Protein AF-A0A2T4VTP4-F1 (afdb_monomer)

Structure (mmCIF, N/CA/C/O backbone):
data_AF-A0A2T4VTP4-F1
#
_entry.id   AF-A0A2T4VTP4-F1
#
loop_
_atom_site.group_PDB
_atom_site.id
_atom_site.type_symbol
_atom_site.label_atom_id
_atom_site.label_alt_id
_atom_site.label_comp_id
_atom_site.label_asym_id
_atom_site.label_entity_id
_atom_site.label_seq_id
_atom_site.pdbx_PDB_ins_code
_atom_site.Cartn_x
_atom_site.Cartn_y
_atom_site.Cartn_z
_atom_site.occupancy
_atom_site.B_iso_or_equiv
_atom_site.auth_seq_id
_atom_site.auth_comp_id
_atom_site.auth_asym_id
_atom_site.auth_atom_id
_atom_site.pdbx_PDB_model_num
ATOM 1 N N . MET A 1 1 ? 24.404 53.257 23.610 1.00 45.31 1 MET A N 1
ATOM 2 C CA . MET A 1 1 ? 23.479 52.853 24.688 1.00 45.31 1 MET A CA 1
ATOM 3 C C . MET A 1 1 ? 22.097 53.369 24.309 1.00 45.31 1 MET A C 1
ATOM 5 O O . MET A 1 1 ? 21.852 54.554 24.455 1.00 45.31 1 MET A O 1
ATOM 9 N N . PHE A 1 2 ? 21.255 52.521 23.712 1.00 50.94 2 PHE A N 1
ATOM 10 C CA . PHE A 1 2 ? 19.877 52.854 23.330 1.00 50.94 2 PHE A CA 1
ATOM 11 C C . PHE A 1 2 ? 18.966 51.721 23.816 1.00 50.94 2 PHE A C 1
ATOM 13 O O . PHE A 1 2 ? 19.091 50.588 23.358 1.00 50.94 2 PHE A O 1
ATOM 20 N N . LEU A 1 3 ? 18.107 52.032 24.788 1.00 49.25 3 LEU A N 1
ATOM 21 C CA . LEU A 1 3 ? 17.031 51.180 25.295 1.00 49.25 3 LEU A CA 1
ATOM 22 C C . LEU A 1 3 ? 15.757 51.550 24.530 1.00 49.25 3 LEU A C 1
ATOM 24 O O . LEU A 1 3 ? 15.260 52.661 24.690 1.00 49.25 3 LEU A O 1
ATOM 28 N N . MET A 1 4 ? 15.238 50.639 23.707 1.00 57.97 4 MET A N 1
ATOM 29 C CA . MET A 1 4 ? 13.901 50.764 23.119 1.00 57.97 4 MET A CA 1
ATOM 30 C C . MET A 1 4 ? 12.983 49.743 23.786 1.00 57.97 4 MET A C 1
ATOM 32 O O . MET A 1 4 ? 13.078 48.542 23.537 1.00 57.97 4 MET A O 1
ATOM 36 N N . ALA A 1 5 ? 12.124 50.243 24.672 1.00 53.12 5 ALA A N 1
ATOM 37 C CA . ALA A 1 5 ? 11.047 49.495 25.298 1.00 53.12 5 ALA A CA 1
ATOM 38 C C . ALA A 1 5 ? 9.852 49.424 24.333 1.00 53.12 5 ALA A C 1
ATOM 40 O O . ALA A 1 5 ? 9.264 50.453 24.007 1.00 53.12 5 ALA A O 1
ATOM 41 N N . LEU A 1 6 ? 9.481 48.220 23.886 1.00 60.75 6 LEU A N 1
ATOM 42 C CA . LEU A 1 6 ? 8.202 47.983 23.213 1.00 60.75 6 LEU A CA 1
ATOM 43 C C . LEU A 1 6 ? 7.151 47.586 24.255 1.00 60.75 6 LEU A C 1
ATOM 45 O O . LEU A 1 6 ? 7.192 46.487 24.804 1.00 60.75 6 LEU A O 1
ATOM 49 N N . ALA A 1 7 ? 6.207 48.489 24.516 1.00 52.31 7 ALA A N 1
ATOM 50 C CA . ALA A 1 7 ? 4.980 48.187 25.241 1.00 52.31 7 ALA A CA 1
ATOM 51 C C . ALA A 1 7 ? 3.986 47.493 24.292 1.00 52.31 7 ALA A C 1
ATOM 53 O O . ALA A 1 7 ? 3.606 48.052 23.264 1.00 52.31 7 ALA A O 1
ATOM 54 N N . CYS A 1 8 ? 3.569 46.273 24.630 1.00 60.72 8 CYS A N 1
ATOM 55 C CA . CYS A 1 8 ? 2.461 45.576 23.979 1.00 60.72 8 CYS A CA 1
ATOM 56 C C . CYS A 1 8 ? 1.163 45.955 24.708 1.00 60.72 8 CYS A C 1
ATOM 58 O O . CYS A 1 8 ? 0.973 45.549 25.852 1.00 60.72 8 CYS A O 1
ATOM 60 N N . ASN A 1 9 ? 0.284 46.730 24.068 1.00 58.56 9 ASN A N 1
ATOM 61 C CA . ASN A 1 9 ? -1.085 46.948 24.547 1.00 58.56 9 ASN A CA 1
ATOM 62 C C . ASN A 1 9 ? -2.029 45.932 23.875 1.00 58.56 9 ASN A C 1
ATOM 64 O O . ASN A 1 9 ? -2.024 45.849 22.645 1.00 58.56 9 ASN A O 1
ATOM 68 N N . PRO A 1 10 ? -2.852 45.181 24.630 1.00 56.03 10 PRO A N 1
ATOM 69 C CA . PRO A 1 10 ? -3.890 44.331 24.065 1.00 56.03 10 PRO A CA 1
ATOM 70 C C . PRO A 1 10 ? -5.163 45.153 23.809 1.00 56.03 10 PRO A C 1
ATOM 72 O O . PRO A 1 10 ? -5.755 45.683 24.747 1.00 56.03 10 PRO A O 1
ATOM 75 N N . THR A 1 11 ? -5.617 45.229 22.557 1.00 50.34 11 THR A N 1
ATOM 76 C CA . THR A 1 11 ? -6.962 45.733 22.233 1.00 50.34 11 THR A CA 1
ATOM 77 C C . THR A 1 11 ? -7.861 44.556 21.879 1.00 50.34 11 THR A C 1
ATOM 79 O O . THR A 1 11 ? -7.646 43.869 20.883 1.00 50.34 11 THR A O 1
ATOM 82 N N . ALA A 1 12 ? -8.857 44.333 22.733 1.00 55.22 12 ALA A N 1
ATOM 83 C CA . ALA A 1 12 ? -9.939 43.381 22.556 1.00 55.22 12 ALA A CA 1
ATOM 84 C C . ALA A 1 12 ? -11.092 43.988 21.725 1.00 55.22 12 ALA A C 1
ATOM 86 O O . ALA A 1 12 ? -11.529 45.090 22.040 1.00 55.22 12 ALA A O 1
ATOM 87 N N . SER A 1 13 ? -11.547 43.209 20.729 1.00 55.31 13 SER A N 1
ATOM 88 C CA . SER A 1 13 ? -12.888 43.045 20.103 1.00 55.31 13 SER A CA 1
ATOM 89 C C . SER A 1 13 ? -13.694 44.270 19.603 1.00 55.31 13 SER A C 1
ATOM 91 O O . SER A 1 13 ? -13.652 45.341 20.200 1.00 55.31 13 SER A O 1
ATOM 93 N N . PRO A 1 14 ? -14.492 44.113 18.519 1.00 53.16 14 PRO A N 1
ATOM 94 C CA . PRO A 1 14 ? -15.859 43.593 18.678 1.00 53.16 14 PRO A CA 1
ATOM 95 C C . PRO A 1 14 ? -16.370 42.640 17.571 1.00 53.16 14 PRO A C 1
ATOM 97 O O . PRO A 1 14 ? -15.808 42.522 16.486 1.00 53.16 14 PRO A O 1
ATOM 100 N N . ASP A 1 15 ? -17.459 41.966 17.940 1.00 49.84 15 ASP A N 1
ATOM 101 C CA . ASP A 1 15 ? -18.379 41.120 17.173 1.00 49.84 15 ASP A CA 1
ATOM 102 C C . ASP A 1 15 ? -18.982 41.849 15.954 1.00 49.84 15 ASP A C 1
ATOM 104 O O . ASP A 1 15 ? -19.479 42.964 16.103 1.00 49.84 15 ASP A O 1
ATOM 108 N N . ASP A 1 16 ? -18.983 41.211 14.777 1.00 45.75 16 ASP A N 1
ATOM 109 C CA . ASP A 1 16 ? -19.901 41.549 13.680 1.00 45.75 16 ASP A CA 1
ATOM 110 C C . ASP A 1 16 ? -20.511 40.258 13.121 1.00 45.75 16 ASP A C 1
ATOM 112 O O . ASP A 1 16 ? -19.942 39.538 12.295 1.00 45.75 16 ASP A O 1
ATOM 116 N N . SER A 1 17 ? -21.682 39.932 13.656 1.00 54.75 17 SER A N 1
ATOM 117 C CA . SER A 1 17 ? -22.599 38.952 13.098 1.00 54.75 17 SER A CA 1
ATOM 118 C C . SER A 1 17 ? -23.335 39.556 11.895 1.00 54.75 17 SER A C 1
ATOM 120 O O . SER A 1 17 ? -24.343 40.239 12.068 1.00 54.75 17 SER A O 1
ATOM 122 N N . ALA A 1 18 ? -22.905 39.237 10.670 1.00 52.72 18 ALA A N 1
ATOM 123 C CA . ALA A 1 18 ? -23.681 39.498 9.456 1.00 52.72 18 ALA A CA 1
ATOM 124 C C . ALA A 1 18 ? -23.997 38.202 8.692 1.00 52.72 18 ALA A C 1
ATOM 126 O O . ALA A 1 18 ? -23.168 37.571 8.040 1.00 52.72 18 ALA A O 1
ATOM 127 N N . SER A 1 19 ? -25.269 37.832 8.803 1.00 55.88 19 SER A N 1
ATOM 128 C CA . SER A 1 19 ? -25.995 36.785 8.091 1.00 55.88 19 SER A CA 1
ATOM 129 C C . SER A 1 19 ? -25.807 36.838 6.565 1.00 55.88 19 SER A C 1
ATOM 131 O O . SER A 1 19 ? -26.242 37.782 5.908 1.00 55.88 19 SER A O 1
ATOM 133 N N . GLY A 1 20 ? -25.234 35.772 5.998 1.00 47.62 20 GLY A 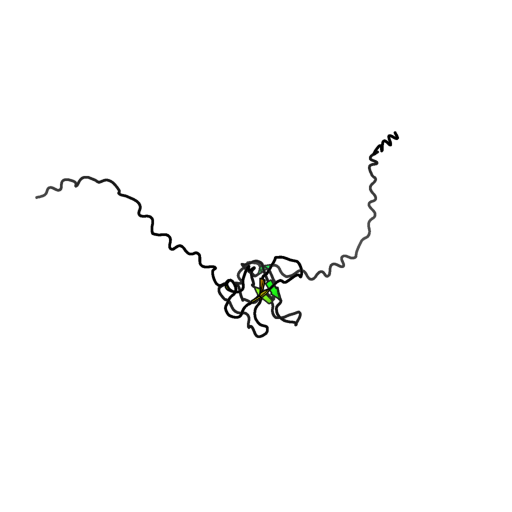N 1
ATOM 134 C CA . GLY A 1 20 ? -25.226 35.465 4.567 1.00 47.62 20 GLY A CA 1
ATOM 135 C C . GLY A 1 20 ? -25.692 34.026 4.346 1.00 47.62 20 GLY A C 1
ATOM 136 O O . GLY A 1 20 ? -24.948 33.071 4.547 1.00 47.62 20 GLY A O 1
ATOM 137 N N . ARG A 1 21 ? -26.965 33.861 3.993 1.00 55.22 21 ARG A N 1
ATOM 138 C CA . ARG A 1 21 ? -27.629 32.573 3.772 1.00 55.22 21 ARG A CA 1
ATOM 139 C C . ARG A 1 21 ? -27.289 32.028 2.377 1.00 55.22 21 ARG A C 1
ATOM 141 O O . ARG A 1 21 ? -27.344 32.767 1.404 1.00 55.22 21 ARG A O 1
ATOM 148 N N . ALA A 1 22 ? -27.096 30.709 2.319 1.00 54.25 22 ALA A N 1
ATOM 149 C CA . ALA A 1 22 ? -27.137 29.832 1.142 1.00 54.25 22 ALA A CA 1
ATOM 150 C C . ALA A 1 22 ? -25.937 29.851 0.177 1.00 54.25 22 ALA A C 1
ATOM 152 O O . ALA A 1 22 ? -25.877 30.585 -0.803 1.00 54.25 22 ALA A O 1
ATOM 153 N N . GLY A 1 23 ? -25.058 28.876 0.406 1.00 53.03 23 GLY A N 1
ATOM 154 C CA . GLY A 1 23 ? -24.097 28.385 -0.569 1.00 53.03 23 GLY A CA 1
ATOM 155 C C . GLY A 1 23 ? -23.192 27.335 0.054 1.00 53.03 23 GLY A C 1
ATOM 156 O O . GLY A 1 23 ? -21.981 27.496 0.016 1.00 53.03 23 GLY A O 1
ATOM 157 N N . ASN A 1 24 ? -23.752 26.281 0.665 1.00 55.47 24 ASN A N 1
ATOM 158 C CA . ASN A 1 24 ? -22.957 25.115 1.065 1.00 55.47 24 ASN A CA 1
ATOM 159 C C . ASN A 1 24 ? -22.531 24.358 -0.205 1.00 55.47 24 ASN A C 1
ATOM 161 O O . ASN A 1 24 ? -23.019 23.274 -0.514 1.00 55.47 24 ASN A O 1
ATOM 165 N N . VAL A 1 25 ? -21.634 24.964 -0.980 1.00 57.31 25 VAL A N 1
ATOM 166 C CA . VAL A 1 25 ? -20.840 24.275 -1.990 1.00 57.31 25 VAL A CA 1
ATOM 167 C C . VAL A 1 25 ? -19.711 23.586 -1.237 1.00 57.31 25 VAL A C 1
ATOM 169 O O . VAL A 1 25 ? -18.567 24.016 -1.242 1.00 57.31 25 VAL A O 1
ATOM 172 N N . LEU A 1 26 ? -20.059 22.496 -0.568 1.00 58.12 26 LEU A N 1
ATOM 173 C CA . LEU A 1 26 ? -19.107 21.449 -0.240 1.00 58.12 26 LEU A CA 1
ATOM 174 C C . LEU A 1 26 ? -19.584 20.214 -0.987 1.00 58.12 26 LEU A C 1
ATOM 176 O O . LEU A 1 26 ? -20.184 19.305 -0.427 1.00 58.12 26 LEU A O 1
ATOM 180 N N . THR A 1 27 ? -19.313 20.190 -2.295 1.00 60.50 27 THR A N 1
ATOM 181 C CA . THR A 1 27 ? -19.284 18.917 -3.035 1.00 60.50 27 THR A CA 1
ATOM 182 C C . THR A 1 27 ? -17.932 18.248 -2.771 1.00 60.50 27 THR A C 1
ATOM 184 O O . THR A 1 27 ? -17.231 17.838 -3.695 1.00 60.50 27 THR A O 1
ATOM 187 N N . GLU A 1 28 ? -17.499 18.214 -1.508 1.00 64.75 28 GLU A N 1
ATOM 188 C CA . GLU A 1 28 ? -16.327 17.440 -1.137 1.00 64.75 28 GLU A CA 1
ATOM 189 C C . GLU A 1 28 ? -16.713 15.971 -1.253 1.00 64.75 28 GLU A C 1
ATOM 191 O O . GLU A 1 28 ? -17.687 15.502 -0.661 1.00 64.75 28 GLU A O 1
ATOM 196 N N . ARG A 1 29 ? -15.975 15.240 -2.089 1.00 63.03 29 ARG A N 1
ATOM 197 C CA . ARG A 1 29 ? -16.146 13.799 -2.246 1.00 63.03 29 ARG A CA 1
ATOM 198 C C . ARG A 1 29 ? -15.660 13.130 -0.966 1.00 63.03 29 ARG A C 1
ATOM 200 O O . ARG A 1 29 ? -14.505 12.723 -0.883 1.00 63.03 29 ARG A O 1
ATOM 207 N N . GLN A 1 30 ? -16.524 13.040 0.037 1.00 62.88 30 GLN A N 1
ATOM 208 C CA . GLN A 1 30 ? -16.201 12.320 1.257 1.00 62.88 30 GLN A CA 1
ATOM 209 C C . GLN A 1 30 ? -16.301 10.813 0.983 1.00 62.88 30 GLN A C 1
ATOM 211 O O . GLN A 1 30 ? -17.354 10.346 0.538 1.00 62.88 30 GLN A O 1
ATOM 216 N N . PRO A 1 31 ? -15.223 10.037 1.203 1.00 64.50 31 PRO A N 1
ATOM 217 C CA . PRO A 1 31 ? -15.280 8.591 1.056 1.00 64.50 31 PRO A CA 1
ATOM 218 C C . PRO A 1 31 ? -16.326 8.016 2.008 1.00 64.50 31 PRO A C 1
ATOM 220 O O . PRO A 1 31 ? -16.403 8.427 3.169 1.00 64.50 31 PRO A O 1
ATOM 223 N N . LEU A 1 32 ? -17.103 7.044 1.526 1.00 72.19 32 LEU A N 1
ATOM 224 C CA . LEU A 1 32 ? -18.003 6.273 2.377 1.00 72.19 32 LEU 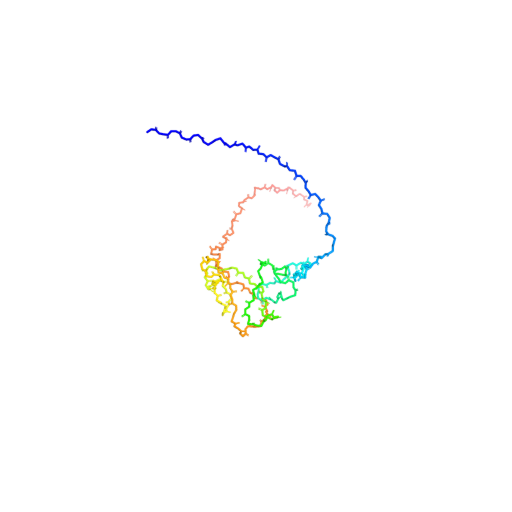A CA 1
ATOM 225 C C . LEU A 1 32 ? -17.180 5.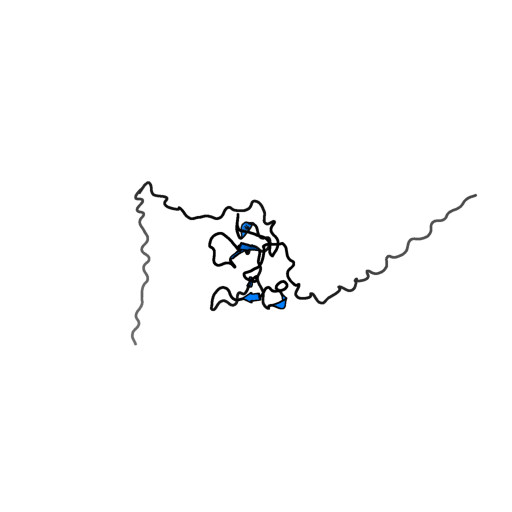651 3.510 1.00 72.19 32 LEU A C 1
ATOM 227 O O . LEU A 1 32 ? -16.138 5.045 3.268 1.00 72.19 32 LEU A O 1
ATOM 231 N N . GLN A 1 33 ? -17.626 5.821 4.750 1.00 78.88 33 GLN A N 1
ATOM 232 C CA . GLN A 1 33 ? -16.983 5.187 5.892 1.00 78.88 33 GLN A CA 1
ATOM 233 C C . GLN A 1 33 ? -17.495 3.750 5.999 1.00 78.88 33 GLN A C 1
ATOM 235 O O . GLN A 1 33 ? -18.702 3.514 6.053 1.00 78.88 33 GLN A O 1
ATOM 240 N N . ALA A 1 34 ? -16.587 2.778 5.999 1.00 79.88 34 ALA A N 1
ATOM 241 C CA . ALA A 1 34 ? -16.942 1.380 6.162 1.00 79.88 34 ALA A CA 1
ATOM 242 C C . ALA A 1 34 ? -17.519 1.144 7.560 1.00 79.88 34 ALA A C 1
ATOM 244 O O . ALA A 1 34 ? -17.013 1.677 8.549 1.00 79.88 34 ALA A O 1
ATOM 245 N N . ALA A 1 35 ? -18.531 0.279 7.647 1.00 79.44 35 ALA A N 1
ATOM 246 C CA . ALA A 1 35 ? -19.090 -0.150 8.927 1.00 79.44 35 ALA A CA 1
ATOM 247 C C . ALA A 1 35 ? -18.059 -0.905 9.791 1.00 79.44 35 ALA A C 1
ATOM 249 O O . ALA A 1 35 ? -18.149 -0.891 11.015 1.00 79.44 35 ALA A O 1
ATOM 250 N N . ALA A 1 36 ? -17.075 -1.556 9.158 1.00 81.62 36 ALA A N 1
ATOM 251 C CA . ALA A 1 36 ? -15.993 -2.263 9.830 1.00 81.62 36 ALA A CA 1
ATOM 252 C C . ALA A 1 36 ? -14.735 -2.359 8.947 1.00 81.62 36 ALA A C 1
ATOM 254 O O . ALA A 1 36 ? -14.826 -2.470 7.722 1.00 81.62 36 ALA A O 1
ATOM 255 N N . ARG A 1 37 ? -13.560 -2.396 9.591 1.00 90.75 37 ARG A N 1
ATOM 256 C CA . ARG A 1 37 ? -12.260 -2.671 8.956 1.00 90.75 37 ARG A CA 1
ATOM 257 C C . ARG A 1 37 ? -12.068 -4.173 8.783 1.00 90.75 37 ARG A C 1
ATOM 259 O O . ARG A 1 37 ? -11.529 -4.837 9.662 1.00 90.75 37 ARG A O 1
ATOM 266 N N . THR A 1 38 ? -12.556 -4.718 7.680 1.00 91.38 38 THR A N 1
ATOM 267 C CA . THR A 1 38 ? -12.531 -6.168 7.430 1.00 91.38 38 THR A CA 1
ATOM 268 C C . THR A 1 38 ? -11.464 -6.588 6.427 1.00 91.38 38 THR A C 1
ATOM 270 O O . THR A 1 38 ? -11.009 -7.728 6.489 1.00 91.38 38 THR A O 1
ATOM 273 N N . ARG A 1 39 ? -11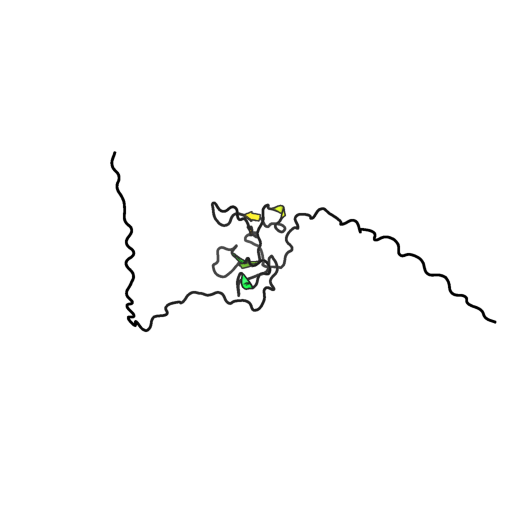.006 -5.674 5.564 1.00 92.19 39 ARG A N 1
ATOM 274 C CA . ARG A 1 39 ? -10.070 -5.966 4.478 1.00 92.19 39 ARG A CA 1
ATOM 275 C C . ARG A 1 39 ? -8.653 -6.161 4.989 1.00 92.19 39 ARG A C 1
ATOM 277 O O . ARG A 1 39 ? -8.100 -5.325 5.709 1.00 92.19 39 ARG A O 1
ATOM 284 N N . GLN A 1 40 ? -8.076 -7.279 4.594 1.00 93.81 40 GLN A N 1
ATOM 285 C CA . GLN A 1 40 ? -6.705 -7.670 4.853 1.00 93.81 40 GLN A CA 1
ATOM 286 C C . GLN A 1 40 ? -5.756 -7.030 3.843 1.00 93.81 40 GLN A C 1
ATOM 288 O O . GLN A 1 40 ? -6.160 -6.505 2.807 1.00 93.81 40 GLN A O 1
ATOM 293 N N . PHE A 1 41 ? -4.463 -7.094 4.148 1.00 93.56 41 PHE A N 1
ATOM 294 C CA . PHE A 1 41 ? -3.407 -6.650 3.248 1.00 93.56 41 PHE A CA 1
ATOM 295 C C . PHE A 1 41 ? -3.544 -7.330 1.864 1.00 93.56 41 PHE A C 1
ATOM 297 O O . PHE A 1 41 ? -3.763 -8.536 1.773 1.00 93.56 41 PHE A O 1
ATOM 304 N N . GLY A 1 42 ? -3.422 -6.553 0.787 1.00 93.19 42 GLY A N 1
ATOM 305 C CA . GLY A 1 42 ? -3.561 -6.983 -0.608 1.00 93.19 42 GLY A CA 1
ATOM 306 C C . GLY A 1 42 ? -4.984 -6.975 -1.175 1.00 93.19 42 GLY A C 1
ATOM 307 O O . GLY A 1 42 ? -5.131 -7.028 -2.398 1.00 93.19 42 GLY A O 1
ATOM 308 N N . GLU A 1 43 ? -6.022 -6.883 -0.336 1.00 94.19 43 GLU A N 1
ATOM 309 C CA . GLU A 1 43 ? -7.421 -6.836 -0.787 1.00 94.19 43 GLU A CA 1
ATOM 310 C C . GLU A 1 43 ? -7.824 -5.468 -1.347 1.00 94.19 43 GLU A C 1
ATOM 312 O O . GLU A 1 43 ? -7.228 -4.449 -1.007 1.00 94.19 43 GLU A O 1
ATOM 317 N N . ASP A 1 44 ? -8.874 -5.451 -2.175 1.00 93.75 44 ASP A N 1
ATOM 318 C CA . ASP A 1 44 ? -9.466 -4.220 -2.704 1.00 93.75 44 ASP A CA 1
ATOM 319 C C . ASP A 1 44 ? -10.094 -3.366 -1.590 1.00 93.75 44 ASP A C 1
ATOM 321 O O . ASP A 1 44 ? -10.794 -3.874 -0.708 1.00 93.75 44 ASP A O 1
ATOM 325 N N . CYS A 1 45 ? -9.849 -2.059 -1.664 1.00 93.31 45 CYS A N 1
ATOM 326 C CA . CYS A 1 45 ? -10.426 -1.048 -0.775 1.00 93.31 45 CYS A CA 1
ATOM 327 C C . CYS A 1 45 ? -11.045 0.122 -1.552 1.00 93.31 45 CYS A C 1
ATOM 329 O O . CYS A 1 45 ? -11.102 1.247 -1.057 1.00 93.31 45 CYS A O 1
ATOM 331 N N . THR A 1 46 ? -11.496 -0.106 -2.787 1.00 91.31 46 THR A N 1
ATOM 332 C CA . THR A 1 46 ? -11.983 0.965 -3.672 1.00 91.31 46 THR A CA 1
ATOM 333 C C . THR A 1 46 ? -13.282 1.605 -3.153 1.00 91.31 46 THR A C 1
ATOM 335 O O . THR A 1 46 ? -13.561 2.768 -3.438 1.00 91.31 46 THR A O 1
ATOM 338 N N . ARG A 1 47 ? -14.095 0.879 -2.372 1.00 89.12 47 ARG A N 1
ATOM 339 C CA . ARG A 1 47 ? -15.451 1.315 -1.982 1.00 89.12 47 ARG A CA 1
ATOM 340 C C . ARG A 1 47 ? -15.471 2.343 -0.856 1.00 89.12 47 ARG A C 1
ATOM 342 O O . ARG A 1 47 ? -16.174 3.346 -0.950 1.00 89.12 47 ARG A O 1
ATOM 349 N N . ALA A 1 48 ? -14.750 2.066 0.219 1.00 89.44 48 ALA A N 1
ATOM 350 C CA . ALA A 1 48 ? -14.717 2.867 1.440 1.00 89.44 48 ALA A CA 1
ATOM 351 C C . ALA A 1 48 ? -13.272 3.192 1.883 1.00 89.44 48 ALA A C 1
ATOM 353 O O . ALA A 1 48 ? -13.020 3.749 2.962 1.00 89.44 48 ALA A O 1
ATOM 354 N N . GLY A 1 49 ? -12.297 2.912 1.015 1.00 91.25 49 GLY A N 1
ATOM 355 C CA . GLY A 1 49 ? -10.930 3.392 1.134 1.00 91.25 49 GLY A CA 1
ATOM 356 C C . GLY A 1 49 ? -10.221 2.841 2.363 1.00 91.25 49 GLY A C 1
ATOM 357 O O . GLY A 1 49 ? -10.391 1.694 2.777 1.00 91.25 49 GLY A O 1
ATOM 358 N N . ARG A 1 50 ? -9.447 3.716 3.011 1.00 93.12 50 ARG A N 1
ATOM 359 C CA . ARG A 1 50 ? -8.711 3.415 4.247 1.00 93.12 50 ARG A CA 1
ATOM 360 C C . ARG A 1 50 ? -9.578 2.763 5.329 1.00 93.12 50 ARG A C 1
ATOM 362 O O . ARG A 1 50 ? -9.062 1.986 6.128 1.00 93.12 50 ARG A O 1
ATOM 369 N N . SER A 1 51 ? -10.861 3.114 5.394 1.00 92.75 51 SER A N 1
ATOM 370 C CA . SER A 1 51 ? -11.749 2.630 6.450 1.00 92.75 51 SER A CA 1
ATOM 371 C C . SER A 1 51 ? -12.113 1.150 6.316 1.00 92.75 51 SER A C 1
ATOM 373 O O . SER A 1 51 ? -12.531 0.556 7.305 1.00 92.75 51 SER A O 1
ATOM 375 N N . GLU A 1 52 ? -11.898 0.533 5.149 1.00 92.62 52 GLU A N 1
ATOM 376 C CA . GLU A 1 52 ? -12.082 -0.910 4.961 1.00 92.62 52 GLU A CA 1
ATOM 377 C C . GLU A 1 52 ? -10.872 -1.719 5.437 1.00 92.62 52 GLU A C 1
ATOM 379 O O . GLU A 1 52 ? -11.035 -2.861 5.863 1.00 92.62 52 GLU A O 1
ATOM 384 N N . CYS A 1 53 ? -9.672 -1.135 5.396 1.00 93.88 53 CYS A N 1
ATOM 385 C CA . CYS A 1 53 ? -8.420 -1.835 5.665 1.00 93.88 53 CYS A CA 1
ATOM 386 C C . CYS A 1 53 ? -8.144 -1.978 7.161 1.00 93.88 53 CYS A C 1
ATOM 388 O O . CYS A 1 53 ? -8.120 -0.989 7.898 1.00 93.88 53 CYS A O 1
ATOM 390 N N . GLN A 1 54 ? -7.816 -3.192 7.601 1.00 94.12 54 GLN A N 1
ATOM 391 C CA . GLN A 1 54 ? -7.356 -3.465 8.969 1.00 94.12 54 GLN A CA 1
ATOM 392 C C . GLN A 1 54 ? -6.123 -2.626 9.327 1.00 94.12 54 GLN A C 1
ATOM 394 O O . GLN A 1 54 ? -6.058 -2.037 10.404 1.00 94.12 54 GLN A O 1
ATOM 399 N N . THR A 1 55 ? -5.202 -2.482 8.373 1.00 92.06 55 THR A N 1
ATOM 400 C CA . THR A 1 55 ? -3.979 -1.670 8.483 1.00 92.06 55 THR A CA 1
ATOM 401 C C . THR A 1 55 ? -4.263 -0.170 8.538 1.00 92.06 55 THR A C 1
ATOM 403 O O . THR A 1 55 ? -3.421 0.610 8.967 1.00 92.06 55 THR A O 1
ATOM 406 N N . GLY A 1 56 ? -5.448 0.265 8.100 1.00 93.12 56 GLY A N 1
ATOM 407 C CA . GLY A 1 56 ? -5.744 1.681 7.936 1.00 93.12 56 GLY A CA 1
ATOM 408 C C . GLY A 1 56 ? -4.927 2.343 6.823 1.00 93.12 56 GLY A C 1
ATOM 409 O O . GLY A 1 56 ? -4.737 3.555 6.867 1.00 93.12 56 GLY A O 1
ATOM 410 N N . LEU A 1 57 ? -4.476 1.601 5.811 1.00 94.25 57 LEU A N 1
ATOM 411 C CA . LEU A 1 57 ? -3.845 2.177 4.625 1.00 94.25 57 LEU A CA 1
ATOM 412 C C . LEU A 1 57 ? -4.446 1.564 3.358 1.00 94.25 57 LEU A C 1
ATOM 414 O O . LEU A 1 57 ? -4.391 0.355 3.166 1.00 94.25 57 LEU A O 1
ATOM 418 N N . CYS A 1 58 ? -4.997 2.420 2.497 1.00 94.19 58 CYS A N 1
ATOM 419 C CA . CYS A 1 58 ? -5.520 2.058 1.183 1.00 94.19 58 CYS A CA 1
ATOM 420 C C . CYS A 1 58 ? -4.681 2.779 0.124 1.00 94.19 58 CYS A C 1
ATOM 422 O O . CYS A 1 58 ? -4.707 4.009 0.042 1.00 94.19 58 CYS A O 1
ATOM 424 N N . LEU A 1 59 ? -3.880 2.014 -0.614 1.00 93.75 59 LEU A N 1
ATOM 425 C CA . LEU A 1 59 ? -2.881 2.503 -1.555 1.00 93.75 59 LEU A CA 1
ATOM 426 C C . LEU A 1 59 ? -3.408 2.426 -2.985 1.00 93.75 59 LEU A C 1
ATOM 428 O O . LEU A 1 59 ? -3.860 1.371 -3.421 1.00 93.75 59 LEU A O 1
ATOM 432 N N . HIS A 1 60 ? -3.260 3.522 -3.722 1.00 93.00 60 HI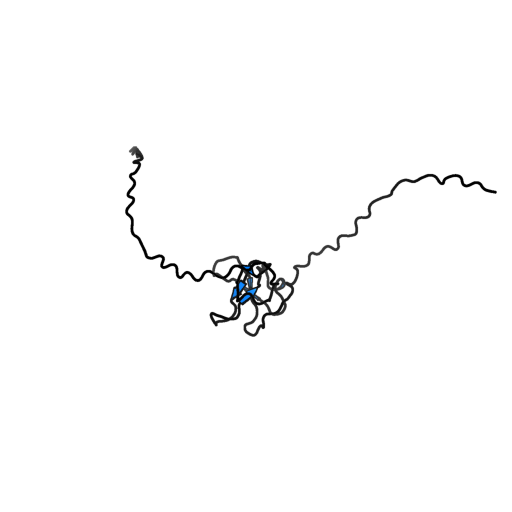S A N 1
ATOM 433 C CA . HIS A 1 60 ? -3.492 3.568 -5.159 1.00 93.00 60 HIS A CA 1
ATOM 434 C C . HIS A 1 60 ? -2.209 3.195 -5.915 1.00 93.00 60 HIS A C 1
ATOM 436 O O . HIS A 1 60 ? -1.185 3.850 -5.724 1.00 93.00 60 HIS A O 1
ATOM 442 N N . TYR A 1 61 ? -2.245 2.151 -6.747 1.00 89.50 61 TYR A N 1
ATOM 443 C CA . TYR A 1 61 ? -1.057 1.629 -7.451 1.00 89.50 61 TYR A CA 1
ATOM 444 C C . TYR A 1 61 ? -1.181 1.608 -8.981 1.00 89.50 61 TYR A C 1
ATOM 446 O O . TYR A 1 61 ? -0.215 1.276 -9.671 1.00 89.50 61 TYR A O 1
ATOM 454 N N . ARG A 1 62 ? -2.354 1.949 -9.528 1.00 87.00 62 ARG A N 1
ATOM 455 C CA . ARG A 1 62 ? -2.595 2.047 -10.974 1.00 87.00 62 ARG A CA 1
ATOM 456 C C . ARG A 1 62 ? -2.698 3.511 -11.414 1.00 87.00 62 ARG A C 1
ATOM 458 O O . ARG A 1 62 ? -2.907 4.387 -10.587 1.00 87.00 62 ARG A O 1
ATOM 465 N N . PRO A 1 63 ? -2.531 3.810 -12.712 1.00 83.50 63 PRO A N 1
ATOM 466 C CA . PRO A 1 63 ? -2.721 5.167 -13.224 1.00 83.50 63 PRO A CA 1
ATOM 467 C C . PRO A 1 63 ? -4.201 5.589 -13.317 1.00 83.50 63 PRO A C 1
ATOM 469 O O . PRO A 1 63 ? -4.484 6.782 -13.384 1.00 83.50 63 PRO A O 1
ATOM 472 N N . GLY A 1 64 ? -5.147 4.643 -13.346 1.00 79.31 64 GLY A N 1
ATOM 473 C CA . GLY A 1 64 ? -6.576 4.932 -13.500 1.00 79.31 64 GLY A CA 1
ATOM 474 C C . GLY A 1 64 ? -7.223 5.407 -12.199 1.00 79.31 64 GLY A C 1
ATOM 475 O O . GLY A 1 64 ? -7.179 4.703 -11.207 1.00 79.31 64 GLY A O 1
ATOM 476 N N . SER A 1 65 ? -7.904 6.555 -12.207 1.00 75.00 65 SER A N 1
ATOM 477 C CA . SER A 1 65 ? -8.442 7.221 -11.003 1.00 75.00 65 SER A CA 1
ATOM 478 C C . SER A 1 65 ? -9.548 6.477 -10.235 1.00 75.00 65 SER A C 1
ATOM 480 O O . SER A 1 65 ? -10.004 6.968 -9.204 1.00 75.00 65 SER A O 1
ATOM 482 N N . HIS A 1 66 ? -10.034 5.345 -10.745 1.00 77.56 66 HIS A N 1
ATOM 483 C CA . HIS A 1 66 ? -11.172 4.603 -10.188 1.00 77.56 66 HIS A CA 1
ATOM 484 C C . HIS A 1 66 ? -10.867 3.126 -9.923 1.00 77.56 66 HIS A C 1
ATOM 486 O O . HIS A 1 66 ? -11.765 2.381 -9.540 1.00 77.56 66 HIS A O 1
ATOM 492 N N . GLU A 1 67 ? -9.628 2.689 -10.135 1.00 81.50 67 GLU A N 1
ATOM 493 C CA . GLU A 1 67 ? -9.235 1.291 -9.999 1.00 81.50 67 GLU A CA 1
ATOM 494 C C . GLU A 1 67 ? -7.841 1.167 -9.389 1.00 81.50 67 GLU A C 1
ATOM 496 O O . GLU A 1 67 ? -7.055 2.106 -9.384 1.00 81.50 67 GLU A O 1
ATOM 501 N N . GLY A 1 68 ? -7.510 -0.022 -8.890 1.00 88.50 68 GLY A N 1
ATOM 502 C CA . GLY A 1 68 ? -6.183 -0.272 -8.340 1.00 88.50 68 GLY A CA 1
ATOM 503 C C . GLY A 1 68 ? -5.975 0.367 -6.969 1.00 88.50 68 GLY A C 1
ATOM 504 O O . GLY A 1 68 ? -4.923 0.956 -6.719 1.00 88.50 68 GLY A O 1
ATOM 505 N N . TYR A 1 69 ? -6.960 0.229 -6.080 1.00 93.19 69 TYR A N 1
ATOM 506 C CA . TYR A 1 69 ? -6.818 0.527 -4.658 1.00 93.19 69 TYR A CA 1
ATOM 507 C C . TYR A 1 69 ? -6.710 -0.771 -3.866 1.00 93.19 69 TYR A C 1
ATOM 509 O O . TYR A 1 69 ? -7.614 -1.602 -3.915 1.00 93.19 69 TYR A O 1
ATOM 517 N N . VAL A 1 70 ? -5.624 -0.943 -3.116 1.00 95.06 70 VAL A N 1
ATOM 518 C CA . VAL A 1 70 ? -5.426 -2.123 -2.265 1.00 95.06 70 VAL A CA 1
ATOM 519 C C . VAL A 1 70 ? -5.040 -1.747 -0.851 1.00 95.06 70 VAL A C 1
ATOM 521 O O . VAL A 1 70 ? -4.323 -0.772 -0.614 1.00 95.06 70 VAL A O 1
ATOM 524 N N . CYS A 1 71 ? -5.476 -2.557 0.105 1.00 95.25 71 CYS A N 1
ATOM 525 C CA . CYS A 1 71 ? -5.001 -2.451 1.466 1.00 95.25 71 CYS A CA 1
ATOM 526 C C . CYS A 1 71 ? -3.506 -2.754 1.503 1.00 95.25 71 CYS A C 1
ATOM 528 O O . CYS A 1 71 ? -3.061 -3.832 1.118 1.00 95.25 71 CYS A O 1
ATOM 530 N N . SER A 1 72 ? -2.728 -1.787 1.964 1.00 95.56 72 SER A N 1
ATOM 531 C CA . SER A 1 72 ? -1.283 -1.907 2.104 1.00 95.56 72 SER A CA 1
ATOM 532 C C . SER A 1 72 ? -0.888 -1.578 3.539 1.00 95.56 72 SER A C 1
ATOM 534 O O . SER A 1 72 ? -1.740 -1.438 4.413 1.00 95.56 72 SER A O 1
ATOM 536 N N . ASP A 1 73 ? 0.404 -1.503 3.810 1.00 95.12 73 ASP A N 1
ATOM 537 C CA . ASP A 1 73 ? 0.970 -1.178 5.104 1.00 95.12 73 ASP A CA 1
ATOM 538 C C . ASP A 1 73 ? 2.416 -0.687 4.915 1.00 95.12 73 ASP A C 1
ATOM 540 O O . ASP A 1 73 ? 3.029 -0.864 3.853 1.00 95.12 73 ASP A O 1
ATOM 544 N N . PHE A 1 74 ? 2.952 -0.053 5.949 1.00 94.56 74 PHE A N 1
ATOM 545 C CA . PHE A 1 74 ? 4.288 0.524 5.957 1.00 94.56 74 PHE A CA 1
ATOM 546 C C . PHE A 1 74 ? 5.374 -0.557 5.963 1.00 94.56 74 PHE A C 1
ATOM 548 O O . PHE A 1 74 ? 5.147 -1.706 6.364 1.00 94.56 74 PHE A O 1
ATOM 555 N N . CYS A 1 75 ? 6.564 -0.188 5.502 1.00 94.12 75 CYS A N 1
ATOM 556 C CA . CYS A 1 75 ? 7.733 -1.059 5.449 1.00 94.12 75 CYS A CA 1
ATOM 557 C C . CYS A 1 75 ? 9.019 -0.257 5.664 1.00 94.12 75 CYS A C 1
ATOM 559 O O . CYS A 1 75 ? 9.102 0.925 5.340 1.00 94.12 75 CYS A O 1
ATOM 561 N N . SER A 1 76 ? 10.044 -0.911 6.200 1.00 93.56 76 SER A N 1
ATOM 562 C CA . SER A 1 76 ? 11.414 -0.397 6.272 1.00 93.56 76 SER A CA 1
ATOM 563 C C . SER A 1 76 ? 12.327 -1.043 5.233 1.00 93.56 76 SER A C 1
ATOM 565 O O . SER A 1 76 ? 13.396 -0.515 4.927 1.00 93.56 76 SER A O 1
ATOM 567 N N . ASP A 1 77 ? 11.945 -2.190 4.689 1.00 92.62 77 ASP A N 1
ATOM 568 C CA . ASP A 1 77 ? 12.704 -2.883 3.662 1.00 92.62 77 ASP A CA 1
ATOM 569 C C . ASP A 1 77 ? 11.797 -3.766 2.791 1.00 92.62 77 ASP A C 1
ATOM 571 O O . ASP A 1 77 ? 10.647 -4.055 3.126 1.00 92.62 77 ASP A O 1
ATOM 575 N N . ALA A 1 78 ? 12.312 -4.180 1.631 1.00 90.69 78 ALA A N 1
ATOM 576 C CA . ALA A 1 78 ? 11.554 -4.985 0.675 1.00 90.69 78 ALA A CA 1
ATOM 577 C C . ALA A 1 78 ? 11.205 -6.391 1.202 1.00 90.69 78 ALA A C 1
ATOM 579 O O . ALA A 1 78 ? 10.297 -7.029 0.666 1.00 90.69 78 ALA A O 1
ATOM 580 N N . SER A 1 79 ? 11.895 -6.883 2.238 1.00 90.56 79 SER A N 1
ATOM 581 C CA . SER A 1 79 ? 11.641 -8.213 2.796 1.00 90.56 79 SER A CA 1
ATOM 582 C C . SER A 1 79 ? 10.372 -8.265 3.645 1.00 90.56 79 SER A C 1
ATOM 584 O O . SER A 1 79 ? 9.796 -9.339 3.772 1.00 90.56 79 SER A O 1
ATOM 586 N N . GLU A 1 80 ? 9.885 -7.121 4.139 1.00 92.56 80 GLU A N 1
ATOM 587 C CA . GLU A 1 80 ? 8.628 -6.998 4.901 1.00 92.56 80 GLU A CA 1
ATOM 588 C C . GLU A 1 80 ? 7.378 -7.044 4.006 1.00 92.56 80 GLU A C 1
ATOM 590 O O . GLU A 1 80 ? 6.262 -7.315 4.463 1.00 92.56 80 GLU A O 1
ATOM 595 N N . CYS A 1 81 ? 7.555 -6.796 2.708 1.00 92.94 81 CYS A N 1
ATOM 596 C CA . CYS A 1 81 ? 6.475 -6.820 1.734 1.00 92.94 81 CYS A CA 1
ATOM 597 C C . CYS A 1 81 ? 6.273 -8.232 1.162 1.00 92.94 81 CYS A C 1
ATOM 599 O O . CYS A 1 81 ? 7.232 -9.010 1.078 1.00 92.94 81 CYS A O 1
ATOM 601 N N . PRO A 1 82 ? 5.051 -8.590 0.728 1.00 90.56 82 PRO A N 1
ATOM 602 C CA . PRO A 1 82 ? 4.797 -9.875 0.079 1.00 90.56 82 PRO A CA 1
ATOM 603 C C . PRO A 1 82 ? 5.654 -10.109 -1.168 1.00 90.56 82 PRO A C 1
ATOM 605 O O . PRO A 1 82 ? 6.312 -9.210 -1.696 1.00 90.56 82 PRO A O 1
ATOM 608 N N . SER A 1 83 ? 5.649 -11.346 -1.661 1.00 87.56 83 SER A N 1
ATOM 609 C CA . SER A 1 83 ? 6.370 -11.715 -2.882 1.00 87.56 83 SER A CA 1
ATOM 610 C C . SER A 1 83 ? 6.011 -10.791 -4.048 1.00 87.56 83 SER A C 1
ATOM 612 O O . SER A 1 83 ? 4.838 -10.591 -4.337 1.00 87.56 83 SER A O 1
ATOM 614 N N . ARG A 1 84 ? 7.042 -10.265 -4.728 1.00 89.56 84 ARG A N 1
ATOM 615 C CA . ARG A 1 84 ? 6.964 -9.310 -5.855 1.00 89.56 84 ARG A CA 1
ATOM 616 C C . ARG A 1 84 ? 6.507 -7.886 -5.518 1.00 89.56 84 ARG A C 1
ATOM 618 O O . ARG A 1 84 ? 6.487 -7.051 -6.416 1.00 89.56 84 ARG A O 1
ATOM 625 N N . TRP A 1 85 ? 6.193 -7.587 -4.260 1.00 94.25 85 TRP A N 1
ATOM 626 C CA . TRP A 1 85 ? 5.918 -6.220 -3.823 1.00 94.25 85 TRP A CA 1
ATOM 627 C C . TRP A 1 85 ? 7.223 -5.496 -3.484 1.00 94.25 85 TRP A C 1
ATOM 629 O O . TRP A 1 85 ? 8.200 -6.117 -3.061 1.00 94.25 85 TRP A O 1
ATOM 639 N N . GLN A 1 86 ? 7.233 -4.177 -3.658 1.00 95.12 86 GLN A N 1
ATOM 640 C CA . GLN A 1 86 ? 8.391 -3.325 -3.387 1.00 95.12 86 GLN A CA 1
ATOM 641 C C . GLN A 1 86 ? 8.104 -2.375 -2.228 1.00 95.12 86 GLN A C 1
ATOM 643 O O . GLN A 1 86 ? 6.981 -1.906 -2.075 1.00 95.12 86 GLN A O 1
ATOM 648 N N . CYS A 1 87 ? 9.124 -2.071 -1.427 1.00 95.12 87 CYS A N 1
ATOM 649 C CA . CYS A 1 87 ? 9.031 -1.058 -0.382 1.00 95.12 87 CYS A CA 1
ATOM 650 C C . CYS A 1 87 ? 9.481 0.294 -0.947 1.00 95.12 87 CYS A C 1
ATOM 652 O O . CYS A 1 87 ? 10.673 0.483 -1.189 1.00 95.12 87 CYS A O 1
ATOM 654 N N . VAL A 1 88 ? 8.542 1.212 -1.188 1.00 94.38 88 VAL A N 1
ATOM 655 C CA . VAL A 1 88 ? 8.800 2.476 -1.907 1.00 94.38 88 VAL A CA 1
ATOM 656 C C . VAL A 1 88 ? 8.393 3.691 -1.080 1.00 94.38 88 VAL A C 1
ATOM 658 O O . VAL A 1 88 ? 7.455 3.626 -0.287 1.00 94.38 88 VAL A 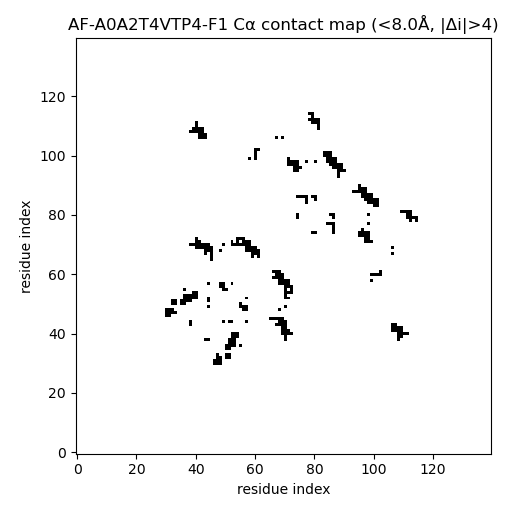O 1
ATOM 661 N N . THR A 1 89 ? 9.083 4.812 -1.282 1.00 94.25 89 THR A N 1
ATOM 662 C CA . THR A 1 89 ? 8.733 6.105 -0.681 1.00 94.25 89 THR A CA 1
ATOM 663 C C . THR A 1 89 ? 7.625 6.769 -1.496 1.00 94.25 89 THR A C 1
ATOM 665 O O . THR A 1 89 ? 7.799 6.990 -2.692 1.00 94.25 89 THR A O 1
ATOM 668 N N . LEU A 1 90 ? 6.497 7.102 -0.858 1.00 85.50 90 LEU A N 1
ATOM 669 C CA . LEU A 1 90 ? 5.367 7.758 -1.537 1.00 85.50 90 LEU A CA 1
ATOM 670 C C . LEU A 1 90 ? 5.610 9.245 -1.795 1.00 85.50 90 LEU A C 1
ATOM 672 O O . LEU A 1 90 ? 5.255 9.760 -2.851 1.00 85.50 90 LEU A O 1
ATOM 676 N N . VAL A 1 91 ? 6.190 9.937 -0.813 1.00 86.62 91 VAL A N 1
ATOM 677 C CA . VAL A 1 91 ? 6.415 11.383 -0.859 1.00 86.62 91 VAL A CA 1
ATOM 678 C C . VAL A 1 91 ? 7.918 11.639 -0.845 1.00 86.62 91 VAL A C 1
ATOM 680 O O . VAL A 1 91 ? 8.573 11.275 0.135 1.00 86.62 91 VAL A O 1
ATOM 683 N N . PRO A 1 92 ? 8.490 12.259 -1.893 1.00 87.12 92 PRO A N 1
ATOM 684 C CA . PRO A 1 92 ? 9.900 12.630 -1.902 1.00 87.12 92 PRO A CA 1
ATOM 685 C C . PRO A 1 92 ? 10.266 13.435 -0.648 1.00 87.12 92 PRO A C 1
ATOM 687 O O . PRO A 1 92 ? 9.612 14.423 -0.328 1.00 87.12 92 PRO A O 1
ATOM 690 N N . GLY A 1 93 ? 11.299 12.997 0.074 1.00 88.19 93 GLY A N 1
ATOM 691 C CA . GLY A 1 93 ? 11.739 13.626 1.326 1.00 88.19 93 GLY A CA 1
ATOM 692 C C . GLY A 1 93 ? 11.061 13.107 2.601 1.00 88.19 93 GLY A C 1
ATOM 693 O O . GLY A 1 93 ? 11.509 13.462 3.689 1.00 88.19 93 GLY A O 1
ATOM 694 N N . SER A 1 94 ? 10.044 12.242 2.506 1.00 89.31 94 SER A N 1
ATOM 695 C CA . SER A 1 94 ? 9.500 11.529 3.670 1.00 89.31 94 SER A CA 1
ATOM 696 C C . SER A 1 94 ? 10.309 10.255 3.964 1.00 89.31 94 SER A C 1
ATOM 698 O O . SER A 1 94 ? 10.682 9.537 3.030 1.00 89.31 94 SER A O 1
ATOM 700 N N . PRO A 1 95 ? 10.565 9.922 5.245 1.00 88.69 95 PRO A N 1
ATOM 701 C CA . PRO A 1 95 ? 11.116 8.621 5.622 1.00 88.69 95 PRO A CA 1
ATOM 702 C C . PRO A 1 95 ? 10.097 7.478 5.470 1.00 88.69 95 PRO A C 1
ATOM 704 O O . PRO A 1 95 ? 10.474 6.304 5.536 1.00 88.69 95 PRO A O 1
ATOM 707 N N . GLU A 1 96 ? 8.814 7.797 5.288 1.00 91.19 96 GLU A N 1
ATOM 708 C CA . GLU A 1 96 ? 7.744 6.811 5.196 1.00 91.19 96 GLU A CA 1
ATOM 709 C C . GLU A 1 96 ? 7.806 6.045 3.877 1.00 91.19 96 GLU A C 1
ATOM 711 O O . GLU A 1 96 ? 7.857 6.611 2.779 1.00 91.19 96 GLU A O 1
ATOM 716 N N . ARG A 1 97 ? 7.767 4.720 3.999 1.00 94.88 97 ARG A N 1
ATOM 717 C CA . ARG A 1 97 ? 7.754 3.794 2.874 1.00 94.88 97 ARG A CA 1
ATOM 718 C C . ARG A 1 97 ? 6.614 2.808 3.032 1.00 94.88 97 ARG A C 1
ATOM 720 O O . ARG A 1 97 ? 6.274 2.414 4.148 1.00 94.88 97 ARG A O 1
ATOM 727 N N . VAL A 1 98 ? 6.029 2.415 1.911 1.00 95.31 98 VAL A N 1
ATOM 728 C CA . VAL A 1 98 ? 4.873 1.518 1.863 1.00 95.31 98 VAL A CA 1
ATOM 729 C C . VAL A 1 98 ? 5.121 0.378 0.895 1.00 95.31 98 VAL A C 1
ATOM 731 O O . VAL A 1 98 ? 5.844 0.516 -0.097 1.00 95.31 98 VAL A O 1
ATOM 734 N N . CYS A 1 99 ? 4.487 -0.755 1.166 1.00 95.81 99 CYS A N 1
ATOM 735 C CA . CYS A 1 99 ? 4.512 -1.875 0.245 1.00 95.81 99 CYS A CA 1
ATOM 736 C C . CYS A 1 99 ? 3.636 -1.571 -0.979 1.00 95.81 99 CYS A C 1
ATOM 738 O O . CYS A 1 99 ? 2.436 -1.348 -0.858 1.00 95.81 99 CYS A O 1
ATOM 740 N N . THR A 1 100 ? 4.215 -1.599 -2.172 1.00 94.69 100 THR A N 1
ATOM 741 C CA . THR A 1 100 ? 3.501 -1.344 -3.428 1.00 94.69 100 THR A CA 1
ATOM 742 C C . THR A 1 100 ? 3.518 -2.598 -4.299 1.00 94.69 100 THR A C 1
ATOM 744 O O . THR A 1 100 ? 4.595 -3.176 -4.502 1.00 94.69 100 THR A O 1
ATOM 747 N N . PRO A 1 101 ? 2.354 -3.057 -4.790 1.00 94.25 101 PRO A N 1
ATOM 748 C CA . PRO A 1 101 ? 2.284 -4.185 -5.709 1.00 94.25 101 PRO A CA 1
ATOM 749 C C . PRO A 1 101 ? 2.816 -3.812 -7.105 1.00 94.25 101 PRO A C 1
ATOM 751 O O . PRO A 1 101 ? 2.888 -2.630 -7.447 1.00 94.25 101 PRO A O 1
ATOM 754 N N . PRO A 1 102 ? 3.157 -4.801 -7.948 1.00 91.88 102 PRO A N 1
ATOM 755 C CA . PRO A 1 102 ? 3.433 -4.550 -9.359 1.00 91.88 102 PRO A CA 1
ATOM 756 C C . PRO A 1 102 ? 2.157 -4.114 -10.106 1.00 91.88 102 PRO A C 1
ATOM 758 O O . PRO A 1 102 ? 1.039 -4.397 -9.675 1.00 91.88 102 PRO A O 1
ATOM 761 N N . SER A 1 103 ? 2.304 -3.425 -11.240 1.00 86.94 103 SER A N 1
ATOM 762 C CA . SER A 1 103 ? 1.169 -2.834 -11.971 1.00 86.94 103 SER A CA 1
ATOM 763 C C . SER A 1 103 ? 0.149 -3.865 -12.481 1.00 86.94 103 SER A C 1
ATOM 765 O O . SER A 1 103 ? -1.045 -3.568 -12.553 1.00 86.94 103 SER A O 1
ATOM 767 N N . ASP A 1 104 ? 0.596 -5.084 -12.784 1.00 86.94 104 ASP A N 1
ATOM 768 C CA . ASP A 1 104 ? -0.222 -6.222 -13.223 1.00 86.94 104 ASP A CA 1
ATOM 769 C C . ASP A 1 104 ? -0.915 -6.975 -12.071 1.00 86.94 104 ASP A C 1
ATOM 771 O O . ASP A 1 104 ? -1.650 -7.931 -12.310 1.00 86.94 104 ASP A O 1
ATOM 775 N N . TRP A 1 105 ? -0.738 -6.539 -10.820 1.00 87.19 105 TRP A N 1
ATOM 776 C CA . TRP A 1 105 ? -1.323 -7.201 -9.656 1.00 87.19 105 TRP A CA 1
ATOM 777 C C . TRP A 1 105 ? -2.856 -7.192 -9.662 1.00 87.19 105 TRP A C 1
ATOM 779 O O . TRP A 1 105 ? -3.486 -6.169 -9.967 1.00 87.19 105 TRP A O 1
ATOM 789 N N . ALA A 1 106 ? -3.437 -8.322 -9.245 1.00 87.62 106 ALA A N 1
ATOM 790 C CA . ALA A 1 106 ? -4.864 -8.505 -9.010 1.00 87.62 106 ALA A CA 1
ATOM 791 C C . ALA A 1 106 ? -5.169 -8.493 -7.494 1.00 87.62 106 ALA A C 1
ATOM 793 O O . ALA A 1 106 ? -4.574 -9.290 -6.757 1.00 87.62 106 ALA A O 1
ATOM 794 N N . PRO A 1 107 ? -6.090 -7.633 -7.011 1.00 84.31 107 PRO A N 1
ATOM 795 C CA . PRO A 1 107 ? -6.428 -7.531 -5.592 1.00 84.31 107 PRO A CA 1
ATOM 796 C C . PRO A 1 107 ? -6.845 -8.876 -4.992 1.00 84.31 107 PRO A C 1
ATOM 798 O O . PRO A 1 107 ? -7.775 -9.527 -5.465 1.00 84.31 107 PRO A O 1
ATOM 801 N N . SER A 1 108 ? -6.133 -9.306 -3.957 1.00 87.31 108 SER A N 1
ATOM 802 C CA . SER A 1 108 ? -6.341 -10.580 -3.271 1.00 87.31 108 SER A CA 1
ATOM 803 C C . SER A 1 108 ? -5.628 -10.558 -1.919 1.00 87.31 108 SER A C 1
ATOM 805 O O . SER A 1 108 ? -4.573 -9.937 -1.779 1.00 87.31 108 SER A O 1
ATOM 807 N N . ALA A 1 109 ? -6.213 -11.204 -0.906 1.00 85.19 109 ALA A N 1
ATOM 808 C CA . ALA A 1 109 ? -5.640 -11.230 0.436 1.00 85.19 109 ALA A CA 1
ATOM 809 C C . ALA A 1 109 ? -4.267 -11.920 0.427 1.00 85.19 109 ALA A C 1
ATOM 811 O O . ALA A 1 109 ? -4.139 -13.057 -0.032 1.00 85.19 109 ALA A O 1
ATOM 812 N N . VAL A 1 110 ? -3.248 -11.247 0.961 1.00 86.62 110 VAL A N 1
ATOM 813 C CA . VAL A 1 110 ? -1.893 -11.791 1.101 1.00 86.62 110 VAL A CA 1
ATOM 814 C C . VAL A 1 110 ? -1.302 -11.440 2.457 1.00 86.62 110 VAL A C 1
ATOM 816 O O . VAL A 1 110 ? -1.559 -10.387 3.037 1.00 86.62 110 VAL A O 1
ATOM 819 N N . THR A 1 111 ? -0.463 -12.329 2.973 1.00 82.56 111 THR A N 1
ATOM 820 C CA . THR A 1 111 ? 0.221 -12.108 4.245 1.00 82.56 111 THR A CA 1
ATOM 821 C C . THR A 1 111 ? 1.476 -11.271 4.020 1.00 82.56 111 THR A C 1
ATOM 823 O O . THR A 1 111 ? 2.284 -11.573 3.136 1.00 82.56 111 THR A O 1
ATOM 826 N N . LYS A 1 112 ? 1.676 -10.233 4.841 1.00 79.19 112 LYS A N 1
ATOM 827 C CA . LYS A 1 112 ? 2.976 -9.557 4.920 1.00 79.19 112 LYS A CA 1
ATOM 828 C C . LYS A 1 112 ? 4.037 -10.564 5.333 1.00 79.19 112 LYS A C 1
ATOM 830 O O . LYS A 1 112 ? 3.785 -11.457 6.144 1.00 79.19 112 LYS A O 1
ATOM 835 N N . ARG A 1 113 ? 5.243 -10.414 4.799 1.00 76.88 113 ARG A N 1
ATOM 836 C CA . ARG A 1 113 ? 6.353 -11.228 5.274 1.00 76.88 113 ARG A CA 1
ATOM 837 C C . ARG A 1 113 ? 6.716 -10.726 6.661 1.00 76.88 113 ARG A C 1
ATOM 839 O O . ARG A 1 113 ? 7.129 -9.584 6.834 1.00 76.88 113 ARG A O 1
ATOM 846 N N . GLY A 1 114 ? 6.481 -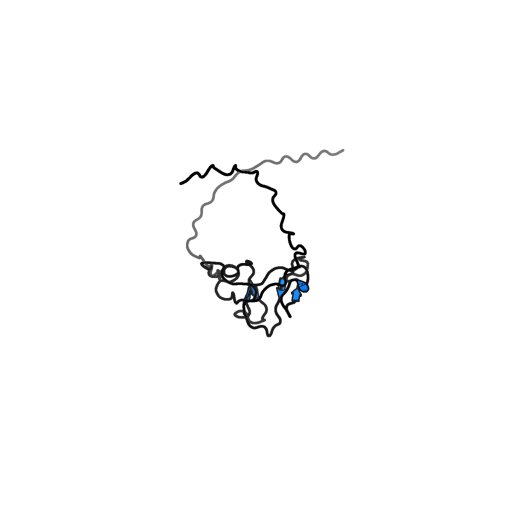11.571 7.660 1.00 61.66 114 GLY A N 1
ATOM 847 C CA . GLY A 1 114 ? 6.891 -11.267 9.018 1.00 61.66 114 GLY A CA 1
ATOM 848 C C . GLY A 1 114 ? 8.395 -11.032 9.029 1.00 61.66 114 GLY A C 1
ATOM 849 O O . GLY A 1 114 ? 9.160 -11.896 8.598 1.00 61.66 114 GLY A O 1
ATOM 850 N N . LYS A 1 115 ? 8.821 -9.877 9.540 1.00 59.16 115 LYS A N 1
ATOM 851 C CA . LYS A 1 115 ? 10.186 -9.714 10.028 1.00 59.16 115 LYS A CA 1
ATOM 852 C C . LYS A 1 115 ? 10.310 -10.745 11.132 1.00 59.16 115 LYS A C 1
ATOM 854 O O . LYS A 1 115 ? 9.622 -10.609 12.140 1.00 59.16 115 LYS A O 1
ATOM 859 N N . GLY A 1 116 ? 11.018 -11.843 10.869 1.00 47.75 116 GLY A N 1
ATOM 860 C CA . GLY A 1 116 ? 11.036 -12.995 11.757 1.00 47.75 116 GLY A CA 1
ATOM 861 C C . GLY A 1 116 ? 11.196 -12.529 13.197 1.00 47.75 116 GLY A C 1
ATOM 862 O O . GLY A 1 116 ? 12.248 -12.012 13.568 1.00 47.75 116 GLY A O 1
ATOM 863 N N . ALA A 1 117 ? 10.149 -12.694 14.005 1.00 47.72 117 ALA A N 1
ATOM 864 C CA . ALA A 1 117 ? 10.320 -12.712 15.439 1.00 47.72 117 ALA A CA 1
ATOM 865 C C . ALA A 1 117 ? 11.100 -13.996 15.715 1.00 47.72 117 ALA A C 1
ATOM 867 O O . ALA A 1 117 ? 10.535 -15.067 15.929 1.00 47.72 117 ALA A O 1
ATOM 868 N N . ALA A 1 118 ? 12.424 -13.906 15.623 1.00 52.78 118 ALA A N 1
ATOM 869 C CA . ALA A 1 118 ? 13.318 -14.905 16.156 1.00 52.78 118 ALA A CA 1
ATOM 870 C C . ALA A 1 118 ? 13.153 -14.896 17.679 1.00 52.78 118 ALA A C 1
ATOM 872 O O . ALA A 1 118 ? 13.879 -14.225 18.406 1.00 52.78 118 ALA A O 1
ATOM 873 N N . ARG A 1 119 ? 12.157 -15.639 18.154 1.00 43.59 119 ARG A N 1
ATOM 874 C CA . ARG A 1 119 ? 12.242 -16.462 19.356 1.00 43.59 119 ARG A CA 1
ATOM 875 C C . ARG A 1 119 ? 11.093 -17.466 19.318 1.00 43.59 119 ARG A C 1
ATOM 877 O O . ARG A 1 119 ? 9.952 -17.068 19.546 1.00 43.59 119 ARG A O 1
ATOM 884 N N . PRO A 1 120 ? 11.350 -18.774 19.134 1.00 46.72 120 PRO A N 1
ATOM 885 C CA . PRO A 1 120 ? 10.537 -19.723 19.868 1.00 46.72 120 PRO A CA 1
ATOM 886 C C . PRO A 1 120 ? 10.686 -19.330 21.339 1.00 46.72 120 PRO A C 1
ATOM 888 O O . PRO A 1 120 ? 11.798 -19.264 21.863 1.00 46.72 120 PRO A O 1
ATOM 891 N N . ARG A 1 121 ? 9.583 -18.970 21.987 1.00 44.66 121 ARG A N 1
ATOM 892 C CA . ARG A 1 121 ? 9.536 -18.905 23.443 1.00 44.66 121 ARG A CA 1
ATOM 893 C C . ARG A 1 121 ? 9.818 -20.345 23.895 1.00 44.66 121 ARG A C 1
ATOM 895 O O . ARG A 1 121 ? 9.007 -21.208 23.561 1.00 44.66 121 ARG A O 1
ATOM 902 N N . PRO A 1 122 ? 10.953 -20.668 24.548 1.00 49.66 122 PRO A N 1
ATOM 903 C CA . PRO A 1 122 ? 11.055 -21.949 25.221 1.00 49.66 122 PRO A CA 1
ATOM 904 C C . PRO A 1 122 ? 9.929 -21.938 26.241 1.00 49.66 122 PRO A C 1
ATOM 906 O O . PRO A 1 122 ? 9.797 -20.972 26.993 1.00 49.66 122 PRO A O 1
ATOM 909 N N . THR A 1 123 ? 9.078 -22.952 26.182 1.00 57.22 123 THR A N 1
ATOM 910 C CA . THR A 1 123 ? 8.086 -23.251 27.202 1.00 57.22 123 THR A CA 1
ATOM 911 C C . THR A 1 123 ? 8.761 -23.130 28.562 1.00 57.22 123 THR A C 1
ATOM 913 O O . THR A 1 123 ? 9.580 -23.964 28.943 1.00 57.22 123 THR A O 1
ATOM 916 N N . GLU A 1 124 ? 8.471 -22.029 29.246 1.00 46.62 124 GLU A N 1
ATOM 917 C CA . GLU A 1 124 ? 8.802 -21.845 30.643 1.00 46.62 124 GLU A CA 1
ATOM 918 C C . GLU A 1 124 ? 8.049 -22.943 31.390 1.00 46.62 124 GLU A C 1
ATOM 920 O O . GLU A 1 124 ? 6.829 -23.053 31.283 1.00 46.62 124 GLU A O 1
ATOM 925 N N . LEU A 1 125 ? 8.809 -23.820 32.034 1.00 61.00 125 LEU A N 1
ATOM 926 C CA . LEU A 1 125 ? 8.324 -24.920 32.849 1.00 61.00 125 LEU A CA 1
ATOM 927 C C . LEU A 1 125 ? 7.918 -24.340 34.214 1.00 61.00 125 LEU A C 1
ATOM 929 O O . LEU A 1 125 ? 8.809 -23.873 34.929 1.00 61.00 125 LEU A O 1
ATOM 933 N N . PRO A 1 126 ? 6.641 -24.374 34.640 1.00 58.66 126 PRO A N 1
ATOM 934 C CA . PRO A 1 126 ? 6.303 -24.066 36.019 1.00 58.66 126 PRO A CA 1
ATOM 935 C C . PRO A 1 126 ? 6.386 -25.353 36.841 1.00 58.66 126 PRO A C 1
ATOM 937 O O . PRO A 1 126 ? 5.562 -26.257 36.737 1.00 58.66 126 PRO A O 1
ATOM 940 N N . GLN A 1 127 ? 7.479 -25.417 37.591 1.00 56.84 127 GLN A N 1
ATOM 941 C CA . GLN A 1 127 ? 7.616 -25.913 38.959 1.00 56.84 127 GLN A CA 1
ATOM 942 C C . GLN A 1 127 ? 6.394 -26.611 39.598 1.00 56.84 127 GLN A C 1
ATOM 944 O O . GLN A 1 127 ? 5.332 -26.024 39.773 1.00 56.84 127 GLN A O 1
ATOM 949 N N . SER A 1 128 ? 6.650 -27.851 40.026 1.00 57.09 128 SER A N 1
ATOM 950 C CA . SER A 1 128 ? 6.236 -28.500 41.279 1.00 57.09 128 SER A CA 1
ATOM 951 C C . SER A 1 128 ? 5.001 -27.970 42.022 1.00 57.09 128 SER A C 1
ATOM 953 O O . SER A 1 128 ? 5.031 -26.893 42.613 1.00 57.09 128 SER A O 1
ATOM 955 N N . LEU A 1 129 ? 3.994 -28.837 42.170 1.00 63.66 129 LEU A N 1
ATOM 956 C CA . LEU A 1 129 ? 3.017 -28.770 43.261 1.00 63.66 129 LEU A CA 1
ATOM 957 C C . LEU A 1 129 ? 3.342 -29.835 44.333 1.00 63.66 129 LEU A C 1
ATOM 959 O O . LEU A 1 129 ? 3.716 -30.955 43.974 1.00 63.66 129 LEU A O 1
ATOM 963 N N . PRO A 1 130 ? 3.230 -29.496 45.633 1.00 60.44 130 PRO A N 1
ATOM 964 C CA . PRO A 1 130 ? 3.509 -30.388 46.754 1.00 60.44 130 PRO A CA 1
ATOM 965 C C . PRO A 1 130 ? 2.387 -31.414 46.957 1.00 60.44 130 PRO A C 1
ATOM 967 O O . PRO A 1 130 ? 1.260 -31.240 46.496 1.00 60.44 130 PRO A O 1
ATOM 970 N N . GLY A 1 131 ? 2.743 -32.508 47.632 1.00 56.97 131 GLY A N 1
ATOM 971 C CA . GLY A 1 131 ? 1.935 -33.714 47.746 1.00 56.97 131 GLY A CA 1
ATOM 972 C C . GLY A 1 131 ? 0.597 -33.567 48.468 1.00 56.97 131 GLY A C 1
ATOM 973 O O . GLY A 1 131 ? 0.334 -32.604 49.183 1.00 56.97 131 GLY A O 1
ATOM 974 N N . ASN A 1 132 ? -0.213 -34.612 48.315 1.00 59.62 132 ASN A N 1
ATOM 975 C CA . ASN A 1 132 ? -1.300 -34.922 49.230 1.00 59.62 132 ASN A CA 1
ATOM 976 C C . ASN A 1 132 ? -1.227 -36.402 49.640 1.00 59.62 132 ASN A C 1
ATOM 978 O O . ASN A 1 132 ? -0.856 -37.247 48.816 1.00 59.62 132 ASN A O 1
ATOM 982 N N . PRO A 1 133 ? -1.534 -36.712 50.910 1.00 60.84 133 PRO A N 1
ATOM 983 C CA . PRO A 1 133 ? -1.398 -38.040 51.480 1.00 60.84 133 PRO A CA 1
ATOM 984 C C . PRO A 1 133 ? -2.471 -38.978 50.928 1.00 60.84 133 PRO A C 1
ATOM 986 O O . PRO A 1 133 ? -3.640 -38.619 50.783 1.00 60.84 133 PRO A O 1
ATOM 989 N N . ARG A 1 134 ? -2.042 -40.201 50.617 1.00 61.50 134 ARG A N 1
ATOM 990 C CA . ARG A 1 134 ? -2.905 -41.309 50.219 1.00 61.50 134 ARG A CA 1
ATOM 991 C C . ARG A 1 134 ? -3.776 -41.685 51.416 1.00 61.50 134 ARG A C 1
ATOM 993 O O . ARG A 1 134 ? -3.254 -42.106 52.445 1.00 61.50 134 ARG A O 1
ATOM 1000 N N . GLY A 1 135 ? -5.076 -41.463 51.255 1.00 59.34 135 GLY A N 1
ATOM 1001 C CA . GLY A 1 135 ? -6.105 -41.905 52.176 1.00 59.34 135 GLY A CA 1
ATOM 1002 C C . GLY A 1 135 ? -6.108 -43.423 52.311 1.00 59.34 135 GLY A C 1
ATOM 1003 O O . GLY A 1 135 ? -5.918 -44.156 51.341 1.00 59.34 135 GLY A O 1
ATOM 1004 N N . ASP A 1 136 ? -6.287 -43.817 53.559 1.00 61.78 136 ASP A N 1
ATOM 1005 C CA . ASP A 1 136 ? -6.661 -45.122 54.073 1.00 61.78 136 ASP A CA 1
ATOM 1006 C C . ASP A 1 136 ? -7.878 -45.678 53.304 1.00 61.78 136 ASP A C 1
ATOM 1008 O O . ASP A 1 136 ? -8.923 -45.030 53.246 1.00 61.78 136 ASP A O 1
ATOM 1012 N N . GLU A 1 137 ? -7.741 -46.856 52.692 1.00 72.44 137 GLU A N 1
ATOM 1013 C CA . GLU A 1 137 ? -8.861 -47.628 52.142 1.00 72.44 137 GLU A CA 1
ATOM 1014 C C . GLU A 1 137 ? -8.870 -49.001 52.826 1.00 72.44 137 GLU A C 1
ATOM 1016 O O . GLU A 1 137 ? -8.027 -49.847 52.515 1.00 72.44 137 GLU A O 1
ATOM 1021 N N . PRO A 1 138 ? -9.784 -49.23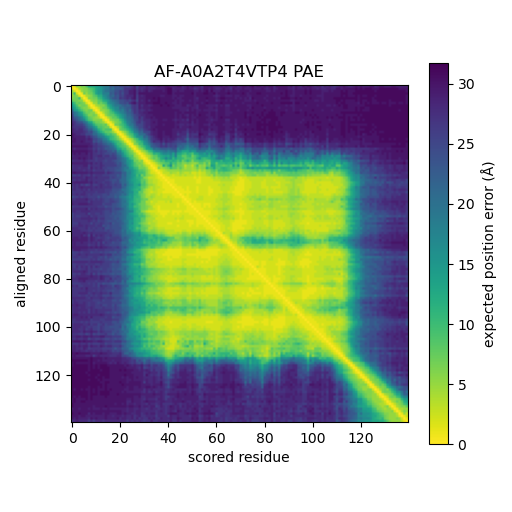8 53.781 1.00 73.38 138 PRO A N 1
ATOM 1022 C CA . PRO A 1 138 ? -10.066 -50.569 54.285 1.00 73.38 138 PRO A CA 1
ATOM 1023 C C . PRO A 1 138 ? -11.342 -51.112 53.636 1.00 73.38 138 PRO A C 1
ATOM 1025 O O . PRO A 1 138 ? -12.348 -50.404 53.588 1.00 73.38 138 PRO A O 1
ATOM 1028 N N . SER A 1 139 ? -11.322 -52.374 53.190 1.00 62.66 139 SER A N 1
ATOM 1029 C CA . SER A 1 139 ? -12.456 -53.331 53.183 1.00 62.66 139 SER A CA 1
ATOM 1030 C C . SER A 1 139 ? -12.150 -54.547 52.294 1.00 62.66 139 SER A C 1
ATOM 1032 O O . SER A 1 139 ? -11.382 -54.410 51.342 1.00 62.66 139 SER A O 1
ATOM 1034 N N . PRO A 1 140 ? -12.893 -55.660 52.419 1.00 72.44 140 PRO A N 1
ATOM 1035 C CA . PRO A 1 140 ? -13.409 -56.332 53.615 1.00 72.44 140 PRO A CA 1
ATOM 1036 C C . PRO A 1 140 ? -12.771 -57.720 53.844 1.00 72.44 140 PRO A C 1
ATOM 1038 O O . PRO A 1 140 ? -1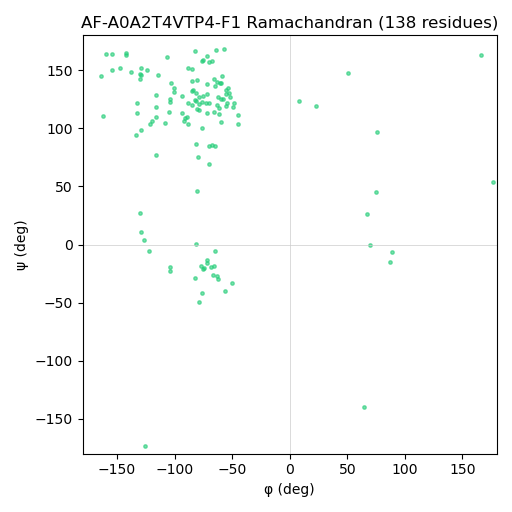2.192 -58.294 52.893 1.00 72.44 140 PRO A O 1
#

Radius of gyration: 30.9 Å; Cα contacts (8 Å, |Δi|>4): 191; chains: 1; bounding box: 51×109×68 Å

Solvent-accessible surface area (backbone atoms only — not comparable to full-atom values): 9283 Å² total; per-residue (Å²): 143,83,88,85,85,83,83,85,80,88,82,80,86,83,89,81,93,76,92,80,83,89,77,89,81,69,87,66,88,70,74,49,75,43,96,54,53,74,34,45,41,35,17,64,20,75,78,26,30,36,43,22,17,64,75,58,30,48,42,76,64,48,93,53,97,87,51,52,32,24,14,29,50,75,37,94,44,48,70,42,26,37,92,81,26,40,50,41,64,83,47,94,92,50,92,58,23,32,39,41,68,52,80,87,63,73,71,43,76,49,68,64,34,71,75,75,76,87,60,84,76,74,81,80,78,82,75,85,82,84,88,81,83,84,76,88,82,88,86,133

pLDDT: mean 75.85, std 17.44, range [43.59, 95.81]

Nearest PDB structures (foldseek):
  2cp6-assembly1_A  TM=1.672E-01  e=3.273E+00  Homo sapiens

Sequence (140 aa):
MFLMALACNPTASPDDSASGRAGNVLTERQPLQAAARTRQFGEDCTRAGRSECQTGLCLHYRPGSHEGYVCSDFCSDASECPSRWQCVTLVPGSPERVCTPPSDWAPSAVTKRGKGAARPRPTELPQSLPGNPRGDEPSP

Mean predicted aligned error: 17.21 Å

Foldseek 3Di:
DDDDDDDDDDDDDDDDDDDDDDDPPPPPPQADADPAQCAAFQADDLRRALNNHPQSHWDAAEPDPRDRTGRWHWDPAQQQAPPQWGFADPDVPDSTTITHHPRPDDRDHDDGRDPDPPDPPPPDDDDDDDDDDDDDDDDD

Secondary structure (DSSP, 8-state):
-----------------------------PPPPPSS--BPTTSB-TTTGGGTBTTS-EEE-SSSTTS-EEE--B-SSGGGSPTT-EEEESSTT-S-EEEE--TTPPP---------------------PPP---------